Protein AF-A0A9N7Q1D2-F1 (afdb_monomer_lite)

Sequence (74 aa):
METTDDEIREFLIRYGFPAFDEIERLPGDGSRPAVAVHFNAVEGAALRMLQPRINHLFWKKRQVDAMVLNERFE

Secondary structure (DSSP, 8-state):
-PPPHHHHHHHHHHTT----SEEEEE---SSS-EEEEE-SSS-HHHHHHHGGGTTTEEETTEEE----------

Structure (mmCIF, N/CA/C/O backbone):
data_AF-A0A9N7Q1D2-F1
#
_entry.id   AF-A0A9N7Q1D2-F1
#
loop_
_atom_site.group_PDB
_atom_site.id
_atom_site.type_symbol
_atom_site.label_atom_id
_atom_site.label_alt_id
_atom_site.label_comp_id
_atom_site.label_asym_id
_atom_site.label_entity_id
_atom_site.label_seq_id
_atom_site.pdbx_PDB_ins_code
_atom_site.Cartn_x
_atom_site.Cartn_y
_atom_site.Cartn_z
_atom_site.occupancy
_atom_site.B_iso_or_equiv
_atom_site.auth_seq_id
_atom_site.auth_comp_id
_atom_site.auth_asym_id
_atom_site.auth_atom_id
_atom_site.pdbx_PDB_model_num
ATOM 1 N N . MET A 1 1 ? -5.811 0.987 18.107 1.00 58.34 1 MET A N 1
ATOM 2 C CA . MET A 1 1 ? -4.946 -0.161 17.778 1.00 58.34 1 MET A CA 1
ATOM 3 C C . MET A 1 1 ? -4.081 0.244 16.614 1.00 58.34 1 MET A C 1
ATOM 5 O O . MET A 1 1 ? -4.610 0.715 15.612 1.00 58.34 1 MET A O 1
ATOM 9 N N . GLU A 1 2 ? -2.775 0.164 16.810 1.00 78.31 2 GLU A N 1
ATOM 10 C CA . GLU A 1 2 ? -1.790 0.390 15.762 1.00 78.31 2 GLU A CA 1
ATOM 11 C C . GLU A 1 2 ? -1.775 -0.820 14.821 1.00 78.31 2 GLU A C 1
ATOM 13 O O . GLU A 1 2 ? -2.010 -1.947 15.254 1.00 78.31 2 GLU A O 1
ATOM 18 N N . THR A 1 3 ? -1.580 -0.585 13.526 1.00 88.06 3 THR A N 1
ATOM 19 C CA . THR A 1 3 ? -1.411 -1.669 12.555 1.00 88.06 3 THR A CA 1
ATOM 20 C C . THR A 1 3 ? -0.005 -2.235 12.707 1.00 88.06 3 THR A C 1
ATOM 22 O O . THR A 1 3 ? 0.951 -1.462 12.687 1.00 88.06 3 THR A O 1
ATOM 25 N N . THR A 1 4 ? 0.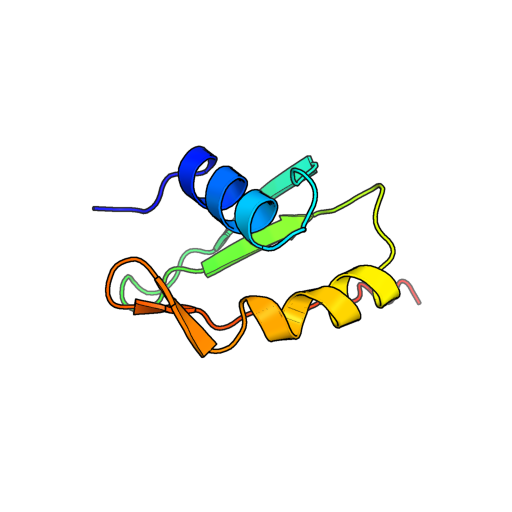124 -3.551 12.851 1.00 91.81 4 THR A N 1
ATOM 26 C CA . THR A 1 4 ? 1.420 -4.245 12.969 1.00 91.81 4 THR A CA 1
ATOM 27 C C . THR A 1 4 ? 2.090 -4.454 11.607 1.00 91.81 4 THR A C 1
ATOM 29 O O . THR A 1 4 ? 1.436 -4.362 10.568 1.00 91.81 4 THR A O 1
ATOM 32 N N . ASP A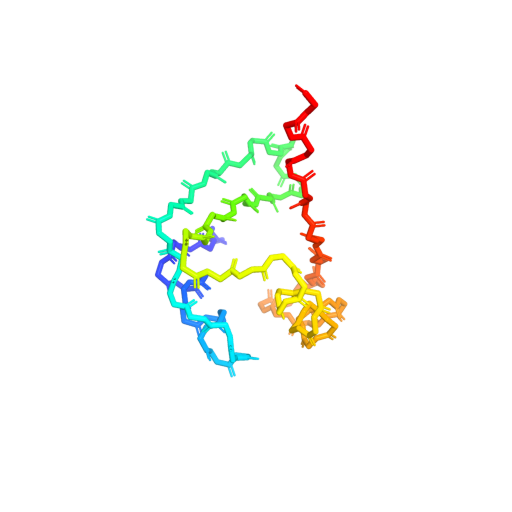 1 5 ? 3.395 -4.739 11.603 1.00 93.25 5 ASP A N 1
ATOM 33 C CA . ASP A 1 5 ? 4.152 -4.994 10.366 1.00 93.25 5 ASP A CA 1
ATOM 34 C C . ASP A 1 5 ? 3.644 -6.247 9.635 1.00 93.25 5 ASP A C 1
ATOM 36 O O . ASP A 1 5 ? 3.570 -6.266 8.406 1.00 93.25 5 ASP A O 1
ATOM 40 N N . ASP A 1 6 ? 3.214 -7.266 10.382 1.00 94.00 6 ASP A N 1
ATOM 41 C CA . ASP A 1 6 ? 2.653 -8.496 9.818 1.00 94.00 6 ASP A CA 1
ATOM 42 C C . ASP A 1 6 ? 1.321 -8.240 9.108 1.00 94.00 6 ASP A C 1
ATOM 44 O O . ASP A 1 6 ? 1.110 -8.708 7.992 1.00 94.00 6 ASP A O 1
ATOM 48 N N . GLU A 1 7 ? 0.453 -7.411 9.690 1.00 94.38 7 GLU A N 1
ATOM 49 C CA . GLU A 1 7 ? -0.806 -7.023 9.050 1.00 94.38 7 GLU A CA 1
ATOM 50 C C . GLU A 1 7 ? -0.582 -6.192 7.780 1.00 94.38 7 GLU A C 1
ATOM 52 O O . GLU A 1 7 ? -1.352 -6.311 6.825 1.00 94.38 7 GLU A O 1
ATOM 57 N N . ILE A 1 8 ? 0.462 -5.354 7.750 1.00 94.06 8 ILE A N 1
ATOM 58 C CA . ILE A 1 8 ? 0.867 -4.615 6.544 1.00 94.06 8 ILE A CA 1
ATOM 59 C C . ILE A 1 8 ? 1.354 -5.598 5.477 1.00 94.06 8 ILE A C 1
ATOM 61 O O . ILE A 1 8 ? 0.960 -5.488 4.315 1.00 94.06 8 ILE A O 1
ATOM 65 N N . ARG A 1 9 ? 2.155 -6.597 5.865 1.00 95.25 9 ARG A N 1
ATOM 66 C CA . ARG A 1 9 ? 2.648 -7.635 4.953 1.00 95.25 9 ARG A CA 1
ATOM 67 C C . ARG A 1 9 ? 1.501 -8.441 4.348 1.00 95.25 9 ARG A C 1
ATOM 69 O O . ARG A 1 9 ? 1.428 -8.579 3.129 1.00 95.25 9 ARG A O 1
ATOM 76 N N . GLU A 1 10 ? 0.580 -8.928 5.174 1.00 96.00 10 GLU A N 1
ATOM 77 C CA . GLU A 1 10 ? -0.597 -9.673 4.717 1.00 96.00 10 GLU A CA 1
ATOM 78 C C . GLU A 1 10 ? -1.489 -8.839 3.795 1.00 96.00 10 GLU A C 1
ATOM 80 O O . GLU A 1 10 ? -1.996 -9.344 2.790 1.00 96.00 10 GLU A O 1
ATOM 85 N N . PHE A 1 11 ? -1.674 -7.558 4.121 1.00 95.12 11 PHE A N 1
ATOM 86 C CA . PHE A 1 11 ? -2.416 -6.625 3.285 1.00 95.12 11 PHE A CA 1
ATOM 87 C C . PHE A 1 11 ? -1.784 -6.503 1.895 1.00 95.12 11 PHE A C 1
ATOM 89 O O . PHE A 1 11 ? -2.470 -6.704 0.896 1.00 95.12 11 PHE A O 1
ATOM 96 N N . LEU A 1 12 ? -0.481 -6.240 1.818 1.00 95.31 12 LEU A N 1
ATOM 97 C CA . LEU A 1 12 ? 0.235 -6.096 0.550 1.00 95.31 12 LEU A CA 1
ATOM 98 C C . LEU A 1 12 ? 0.177 -7.386 -0.286 1.00 95.31 12 LEU A C 1
ATOM 100 O O . LEU A 1 12 ? -0.198 -7.336 -1.463 1.00 95.31 12 LEU A O 1
ATOM 104 N N . ILE A 1 13 ? 0.422 -8.544 0.338 1.00 95.56 13 ILE A N 1
ATOM 105 C CA . ILE A 1 13 ? 0.336 -9.858 -0.320 1.00 95.56 13 ILE A CA 1
ATOM 106 C C . ILE A 1 13 ? -1.062 -10.109 -0.886 1.00 95.56 13 ILE A C 1
ATOM 108 O O . ILE A 1 13 ? -1.203 -10.535 -2.033 1.00 95.56 13 ILE A O 1
ATOM 112 N N . ARG A 1 14 ? -2.115 -9.778 -0.129 1.00 95.62 14 ARG A N 1
ATOM 113 C CA . ARG A 1 14 ? -3.507 -9.933 -0.575 1.00 95.62 14 ARG A CA 1
ATOM 114 C C . ARG A 1 14 ? -3.812 -9.164 -1.864 1.00 95.62 14 ARG A C 1
ATOM 116 O O . ARG A 1 14 ? -4.637 -9.623 -2.649 1.00 95.62 14 ARG A O 1
ATOM 123 N N . TYR A 1 15 ? -3.160 -8.025 -2.092 1.00 94.62 15 TYR A N 1
ATOM 124 C CA . TYR A 1 15 ? -3.363 -7.202 -3.291 1.00 94.62 15 TYR A CA 1
ATOM 125 C C . TYR A 1 15 ? -2.346 -7.468 -4.416 1.00 94.62 15 TYR A C 1
ATOM 127 O O . TYR A 1 15 ? -2.412 -6.841 -5.481 1.00 94.62 15 TYR A O 1
ATOM 135 N N . GLY A 1 16 ? -1.473 -8.464 -4.236 1.00 92.88 16 GLY A N 1
ATOM 136 C CA . GLY A 1 16 ? -0.553 -8.961 -5.259 1.00 92.88 16 GLY A CA 1
ATOM 137 C C . GLY A 1 16 ? 0.848 -8.357 -5.211 1.00 92.88 16 GLY A C 1
ATOM 138 O O . GLY A 1 16 ? 1.613 -8.559 -6.150 1.00 92.88 16 GLY A O 1
ATOM 139 N N . PHE A 1 17 ? 1.188 -7.629 -4.147 1.00 94.38 17 PHE A N 1
ATOM 140 C CA . PHE A 1 17 ? 2.576 -7.275 -3.866 1.00 94.38 17 PHE A CA 1
ATOM 141 C C . PHE A 1 17 ? 3.300 -8.489 -3.262 1.00 94.38 17 PHE A C 1
ATOM 143 O O . PHE A 1 17 ? 2.666 -9.316 -2.608 1.00 94.38 17 PHE A O 1
ATOM 150 N N . PRO A 1 18 ? 4.619 -8.624 -3.442 1.00 92.62 18 PRO A N 1
ATOM 151 C CA . PRO A 1 18 ? 5.389 -9.586 -2.663 1.00 92.62 18 PRO A CA 1
ATOM 152 C C . PRO A 1 18 ? 5.536 -9.118 -1.206 1.00 92.62 18 PRO A C 1
ATOM 154 O O . PRO A 1 18 ? 5.090 -8.031 -0.831 1.00 92.62 18 PRO A O 1
ATOM 157 N N . ALA A 1 19 ? 6.171 -9.940 -0.369 1.00 92.31 19 ALA A N 1
ATOM 158 C CA . ALA A 1 19 ? 6.634 -9.471 0.932 1.00 92.31 19 ALA A CA 1
ATOM 159 C C . ALA A 1 19 ? 7.687 -8.367 0.732 1.00 92.31 19 ALA A C 1
ATOM 161 O O . ALA A 1 19 ? 8.547 -8.493 -0.138 1.00 92.31 19 ALA A O 1
ATOM 162 N N . PHE A 1 20 ? 7.593 -7.294 1.516 1.00 93.25 20 PHE A N 1
ATOM 163 C CA . PHE A 1 20 ? 8.622 -6.257 1.552 1.00 93.25 20 PHE A CA 1
ATOM 164 C C . PHE A 1 20 ? 9.883 -6.781 2.246 1.00 93.25 20 PHE A C 1
ATOM 166 O O . PHE A 1 20 ? 9.792 -7.634 3.135 1.00 93.25 20 PHE A O 1
ATOM 173 N N . ASP A 1 21 ? 11.033 -6.236 1.862 1.00 92.94 21 ASP A N 1
ATOM 174 C CA . ASP A 1 21 ? 12.330 -6.574 2.449 1.00 92.94 21 ASP A CA 1
ATOM 175 C C . ASP A 1 21 ? 12.578 -5.770 3.730 1.00 92.94 21 ASP A C 1
ATOM 177 O O . ASP A 1 21 ? 13.015 -6.313 4.744 1.00 92.94 21 ASP A O 1
ATOM 181 N N . GLU A 1 22 ? 12.222 -4.483 3.707 1.00 93.88 22 GLU A N 1
ATOM 182 C CA . GLU A 1 22 ? 12.407 -3.557 4.826 1.00 93.88 22 GLU A CA 1
ATOM 183 C C . GLU A 1 22 ? 11.167 -2.681 5.025 1.00 93.88 22 GLU A C 1
ATOM 185 O O . GLU A 1 22 ? 10.430 -2.393 4.077 1.00 93.88 22 GLU A O 1
ATOM 190 N N . ILE A 1 23 ? 10.936 -2.254 6.269 1.00 93.62 23 ILE A N 1
ATOM 191 C CA . ILE A 1 23 ? 9.846 -1.352 6.646 1.00 93.62 23 ILE A CA 1
ATOM 192 C C . ILE A 1 23 ? 10.350 -0.280 7.607 1.00 93.62 23 ILE A C 1
ATOM 194 O O . ILE A 1 23 ? 11.016 -0.571 8.598 1.00 93.62 23 ILE A O 1
ATOM 198 N N . GLU A 1 24 ? 9.979 0.963 7.330 1.00 92.06 24 GLU A N 1
ATOM 199 C CA . GLU A 1 24 ? 10.229 2.112 8.186 1.00 92.06 24 GLU A CA 1
ATOM 200 C C . GLU A 1 24 ? 8.894 2.737 8.597 1.00 92.06 24 GLU A C 1
ATOM 202 O O . GLU A 1 24 ? 8.055 3.090 7.762 1.00 92.06 24 GLU A O 1
ATOM 207 N N . ARG A 1 25 ? 8.681 2.880 9.908 1.00 89.25 25 ARG A N 1
ATOM 208 C CA . ARG A 1 25 ? 7.517 3.586 10.450 1.00 89.25 25 ARG A CA 1
ATOM 209 C C . ARG A 1 25 ? 7.825 5.071 10.509 1.00 89.25 25 ARG A C 1
ATOM 211 O O . ARG A 1 25 ? 8.683 5.497 11.276 1.00 89.25 25 ARG A O 1
ATOM 218 N N . LEU A 1 26 ? 7.087 5.858 9.737 1.00 85.38 26 LEU A N 1
ATOM 219 C CA . LEU A 1 26 ? 7.238 7.303 9.735 1.00 85.38 26 LEU A CA 1
ATOM 220 C C . LEU A 1 26 ? 6.406 7.884 10.887 1.00 85.38 26 LEU A C 1
ATOM 222 O O . LEU A 1 26 ? 5.189 7.651 10.937 1.00 85.38 26 LEU A O 1
ATOM 226 N N . PRO A 1 27 ? 7.026 8.630 11.821 1.00 68.12 27 PRO A N 1
ATOM 227 C CA . PRO A 1 27 ? 6.312 9.253 12.924 1.00 68.12 27 PRO A CA 1
ATOM 228 C C . PRO A 1 27 ? 5.403 10.355 12.371 1.00 68.12 27 PRO A C 1
ATOM 230 O O . PRO A 1 27 ? 5.820 11.487 12.145 1.00 68.12 27 PRO A O 1
ATOM 233 N N . GLY A 1 28 ? 4.140 10.015 12.124 1.00 65.12 28 GLY A N 1
ATOM 234 C CA . GLY A 1 28 ? 3.093 11.012 11.937 1.00 65.12 28 GLY A CA 1
ATOM 235 C C . GLY A 1 28 ? 2.808 11.724 13.259 1.00 65.12 28 GLY A C 1
ATOM 236 O O . GLY A 1 28 ? 3.095 11.202 14.335 1.00 65.12 28 GLY A O 1
ATOM 237 N N . ASP A 1 29 ? 2.147 12.875 13.197 1.00 66.19 29 ASP A N 1
ATOM 238 C CA . ASP A 1 29 ? 1.612 13.635 14.343 1.00 66.19 29 ASP A CA 1
ATOM 239 C C . ASP A 1 29 ? 0.526 12.886 15.165 1.00 66.19 29 ASP A C 1
ATOM 241 O O . ASP A 1 29 ? -0.279 13.490 15.873 1.00 66.19 29 ASP A O 1
ATOM 245 N N . GLY A 1 30 ? 0.459 11.557 15.047 1.00 61.53 30 GLY A N 1
ATOM 246 C CA . GLY A 1 30 ? -0.565 10.683 15.610 1.00 61.53 30 GLY A CA 1
ATOM 247 C C . GLY A 1 30 ? -1.860 10.629 14.794 1.00 61.53 30 GLY A C 1
ATOM 248 O O . GLY A 1 30 ? -2.611 9.661 14.922 1.00 61.53 30 GLY A O 1
ATOM 249 N N . SER A 1 31 ? -2.121 11.610 13.920 1.00 69.00 31 SER A N 1
ATOM 250 C CA . SER A 1 31 ? -3.363 11.686 13.140 1.00 69.00 31 SER A CA 1
ATOM 251 C C . SER A 1 31 ? -3.301 10.882 11.838 1.00 69.00 31 SER A C 1
ATOM 253 O O . SER A 1 31 ? -4.311 10.322 11.403 1.00 69.00 31 SER A O 1
ATOM 255 N N . ARG A 1 32 ? -2.109 10.777 11.236 1.00 70.69 32 ARG A N 1
ATOM 256 C CA . ARG A 1 32 ? -1.870 10.075 9.966 1.00 70.69 32 ARG A CA 1
ATOM 257 C C . ARG A 1 32 ? -0.595 9.230 10.040 1.00 70.69 32 ARG A C 1
ATOM 259 O O . ARG A 1 32 ? 0.465 9.697 9.632 1.00 70.69 32 ARG A O 1
ATOM 266 N N . PRO A 1 33 ? -0.664 8.006 10.590 1.00 84.62 33 PRO A N 1
ATOM 267 C CA . PRO A 1 33 ? 0.480 7.102 10.571 1.00 84.62 33 PRO A CA 1
ATOM 268 C C . PRO A 1 33 ? 0.799 6.693 9.130 1.00 84.62 33 PRO A C 1
ATOM 270 O O . PRO A 1 33 ? -0.114 6.376 8.364 1.00 84.62 33 PRO A O 1
ATOM 273 N N . ALA A 1 34 ? 2.083 6.672 8.786 1.00 88.81 34 ALA A N 1
ATOM 274 C CA . ALA A 1 34 ? 2.574 6.239 7.486 1.00 88.81 34 ALA A CA 1
ATOM 275 C C . ALA A 1 34 ? 3.715 5.233 7.662 1.00 88.81 34 ALA A C 1
ATOM 277 O O . ALA A 1 34 ? 4.418 5.233 8.673 1.00 88.81 34 ALA A O 1
ATOM 278 N N . VAL A 1 35 ? 3.884 4.370 6.666 1.00 92.12 35 VAL A N 1
ATOM 279 C CA . VAL A 1 35 ? 4.997 3.424 6.590 1.00 92.12 35 VAL A CA 1
ATOM 280 C C . VAL A 1 35 ? 5.629 3.523 5.211 1.00 92.12 35 VAL A C 1
ATOM 282 O O . VAL A 1 35 ? 4.914 3.639 4.214 1.00 92.12 35 VAL A O 1
ATOM 285 N N . ALA A 1 36 ? 6.953 3.481 5.161 1.00 92.81 36 ALA A N 1
ATOM 286 C CA . ALA A 1 36 ? 7.705 3.258 3.937 1.00 92.81 36 ALA A CA 1
ATOM 287 C C . ALA A 1 36 ? 8.127 1.788 3.902 1.00 92.81 36 ALA A C 1
ATOM 289 O O . ALA A 1 36 ? 8.565 1.242 4.911 1.00 92.81 36 ALA A O 1
ATOM 290 N N . VAL A 1 37 ? 7.956 1.135 2.756 1.00 93.94 37 VAL A N 1
ATOM 291 C CA . VAL A 1 37 ? 8.385 -0.251 2.543 1.00 93.94 37 VAL A CA 1
ATOM 292 C C . VAL A 1 37 ? 9.308 -0.308 1.338 1.00 93.94 37 VAL A C 1
ATOM 294 O O . VAL A 1 37 ? 9.035 0.335 0.322 1.00 93.94 37 VAL A O 1
ATOM 297 N N . HIS A 1 38 ? 10.374 -1.092 1.450 1.00 93.31 38 HIS A N 1
ATOM 298 C CA . HIS A 1 38 ? 11.348 -1.280 0.381 1.00 93.31 38 HIS A CA 1
ATOM 299 C C . HIS A 1 38 ? 11.203 -2.666 -0.244 1.00 93.31 38 HIS A C 1
ATOM 301 O O . HIS A 1 38 ? 10.953 -3.661 0.442 1.00 93.31 38 HIS A O 1
ATOM 307 N N . PHE A 1 39 ? 11.353 -2.702 -1.567 1.00 91.94 39 PHE A N 1
ATOM 308 C CA . PHE A 1 39 ? 11.334 -3.915 -2.372 1.00 91.94 39 PHE A CA 1
ATOM 309 C C . PHE A 1 39 ? 12.617 -3.971 -3.201 1.00 91.94 39 PHE A C 1
ATOM 311 O O . PHE A 1 39 ? 12.765 -3.235 -4.173 1.00 91.94 39 PHE A O 1
ATOM 318 N N . ASN A 1 40 ? 13.526 -4.868 -2.841 1.00 89.12 40 ASN A N 1
ATOM 319 C CA . ASN A 1 40 ? 14.815 -5.050 -3.504 1.00 89.12 40 ASN A CA 1
ATOM 320 C C . ASN A 1 40 ? 14.681 -5.872 -4.793 1.00 89.12 40 ASN A C 1
ATOM 322 O O . ASN A 1 40 ? 15.454 -5.703 -5.732 1.00 89.12 40 ASN A O 1
ATOM 326 N N . ALA A 1 41 ? 13.687 -6.762 -4.849 1.00 85.94 41 ALA A N 1
ATOM 327 C CA . ALA A 1 41 ? 13.455 -7.667 -5.977 1.00 85.94 41 ALA A CA 1
ATOM 328 C C . ALA A 1 41 ? 12.363 -7.189 -6.955 1.00 85.94 41 ALA A C 1
ATOM 330 O O . ALA A 1 41 ? 12.034 -7.908 -7.899 1.00 85.94 41 ALA A O 1
ATOM 331 N N . VAL A 1 42 ? 11.765 -6.011 -6.732 1.00 87.88 42 VAL A N 1
ATOM 332 C CA . VAL A 1 42 ? 10.654 -5.503 -7.550 1.00 87.88 42 VAL A CA 1
ATOM 333 C C . VAL A 1 42 ? 11.009 -4.156 -8.145 1.00 87.88 42 VAL A C 1
ATOM 335 O O . VAL A 1 42 ? 11.269 -3.190 -7.437 1.00 87.88 42 VAL A O 1
ATOM 338 N N . GLU A 1 43 ? 10.940 -4.066 -9.467 1.00 87.75 43 GLU A N 1
ATOM 339 C CA . GLU A 1 43 ? 11.153 -2.800 -10.153 1.00 87.75 43 GLU A CA 1
ATOM 340 C C . GLU A 1 43 ? 10.032 -1.796 -9.851 1.00 87.75 43 GLU A C 1
ATOM 342 O O . GLU A 1 43 ? 8.843 -2.135 -9.819 1.00 87.75 43 GLU A O 1
ATOM 347 N N . GLY A 1 44 ? 10.388 -0.513 -9.745 1.00 88.56 44 GLY A N 1
ATOM 348 C CA . GLY A 1 44 ? 9.415 0.561 -9.518 1.00 88.56 44 GLY A CA 1
ATOM 349 C C . GLY A 1 44 ? 8.308 0.626 -10.581 1.00 88.56 44 GLY A C 1
ATOM 350 O O . GLY A 1 44 ? 7.186 1.033 -10.284 1.00 88.56 44 GLY A O 1
ATOM 351 N N . ALA A 1 45 ? 8.571 0.186 -11.818 1.00 89.38 45 ALA A N 1
ATOM 352 C CA . ALA A 1 45 ? 7.543 0.066 -12.854 1.00 89.38 45 ALA A CA 1
ATOM 353 C C . ALA A 1 45 ? 6.458 -0.963 -12.484 1.00 89.38 45 ALA A C 1
ATOM 355 O O . ALA A 1 45 ? 5.270 -0.660 -12.596 1.00 89.38 45 ALA A O 1
ATOM 356 N N . ALA A 1 46 ? 6.849 -2.133 -11.972 1.00 91.25 46 ALA A N 1
ATOM 357 C CA . ALA A 1 46 ? 5.916 -3.159 -11.514 1.00 91.25 46 ALA A CA 1
ATOM 358 C C . ALA A 1 46 ? 5.125 -2.691 -10.280 1.00 91.25 46 ALA A C 1
ATOM 360 O O . ALA A 1 46 ? 3.906 -2.863 -10.229 1.00 91.25 46 ALA A O 1
ATOM 361 N N . LEU A 1 47 ? 5.776 -2.005 -9.331 1.00 92.56 47 LEU A N 1
ATOM 362 C CA . LEU A 1 47 ? 5.087 -1.414 -8.177 1.00 92.56 47 LEU A CA 1
ATOM 363 C C . LEU A 1 47 ? 4.026 -0.390 -8.601 1.00 92.56 47 LEU A C 1
ATOM 365 O O . LEU A 1 47 ? 2.928 -0.385 -8.048 1.00 92.56 47 LEU A O 1
ATOM 369 N N . ARG A 1 48 ? 4.297 0.436 -9.620 1.00 92.75 48 ARG A N 1
ATOM 370 C CA . ARG A 1 48 ? 3.304 1.386 -10.160 1.00 92.75 48 ARG A CA 1
ATOM 371 C C . ARG A 1 48 ? 2.099 0.707 -10.798 1.00 92.75 48 ARG A C 1
ATOM 373 O O . ARG A 1 48 ? 1.017 1.281 -10.771 1.00 92.75 48 ARG A O 1
ATOM 380 N N . MET A 1 49 ? 2.254 -0.495 -11.350 1.00 93.50 49 MET A N 1
ATOM 381 C CA . MET A 1 49 ? 1.116 -1.268 -11.862 1.00 93.50 49 MET A CA 1
ATOM 382 C C . MET A 1 49 ? 0.239 -1.825 -10.732 1.00 93.50 49 MET A C 1
ATOM 384 O O . MET A 1 49 ? -0.965 -2.007 -10.918 1.00 93.50 49 MET A O 1
ATOM 388 N N . LEU A 1 50 ? 0.827 -2.095 -9.563 1.00 93.62 50 LEU A N 1
ATOM 389 C CA . LEU A 1 50 ? 0.124 -2.619 -8.390 1.00 93.62 50 LEU A CA 1
ATOM 390 C C . LEU A 1 50 ? -0.464 -1.514 -7.498 1.00 93.62 50 LEU A C 1
ATOM 392 O O . LEU A 1 50 ? -1.515 -1.723 -6.896 1.00 93.62 50 LEU A O 1
ATOM 396 N N . GLN A 1 51 ? 0.165 -0.336 -7.437 1.00 95.38 51 GLN A N 1
ATOM 397 C CA . GLN A 1 51 ? -0.242 0.792 -6.587 1.00 95.38 51 GLN A CA 1
ATOM 398 C C . GLN A 1 51 ? -1.738 1.152 -6.685 1.00 95.38 51 GLN A C 1
ATOM 400 O O . GLN A 1 51 ? -2.356 1.303 -5.627 1.00 95.38 51 GLN A O 1
ATOM 405 N N . PRO A 1 52 ? -2.377 1.194 -7.874 1.00 95.81 52 PRO A N 1
ATOM 406 C CA . PRO A 1 52 ? -3.794 1.542 -7.979 1.00 95.81 52 PRO A CA 1
ATOM 407 C C . PRO A 1 52 ? -4.736 0.559 -7.274 1.00 95.81 52 PRO A C 1
ATOM 409 O O . PRO A 1 52 ? -5.882 0.902 -7.012 1.00 95.81 52 PRO A O 1
ATOM 412 N N . ARG A 1 53 ? -4.278 -0.662 -6.959 1.00 95.19 53 ARG A N 1
ATOM 413 C CA . ARG A 1 53 ? -5.090 -1.694 -6.289 1.00 95.19 53 ARG A CA 1
ATOM 414 C C . ARG A 1 53 ? -5.319 -1.412 -4.809 1.00 95.19 53 ARG A C 1
ATOM 416 O O . ARG A 1 53 ? -6.310 -1.871 -4.251 1.00 95.19 53 ARG A O 1
ATOM 423 N N . ILE A 1 54 ? -4.381 -0.708 -4.181 1.00 95.25 54 ILE A N 1
ATOM 424 C CA . ILE A 1 54 ? -4.430 -0.362 -2.756 1.00 95.25 54 ILE A CA 1
ATOM 425 C C . ILE A 1 54 ? -4.660 1.131 -2.534 1.00 95.25 54 ILE A C 1
ATOM 427 O O . ILE A 1 54 ? -5.085 1.525 -1.451 1.00 95.25 54 ILE A O 1
ATOM 431 N N . ASN A 1 55 ? -4.394 1.963 -3.544 1.00 95.25 55 ASN A N 1
ATOM 432 C CA . ASN A 1 55 ? -4.604 3.396 -3.445 1.00 95.25 55 ASN A CA 1
ATOM 433 C C . ASN A 1 55 ? -6.099 3.733 -3.349 1.00 95.25 55 ASN A C 1
ATOM 435 O O . ASN A 1 55 ? -6.909 3.238 -4.129 1.00 95.25 55 ASN A O 1
ATOM 439 N N . HIS A 1 56 ? -6.452 4.586 -2.389 1.00 94.69 56 HIS A N 1
ATOM 440 C CA . HIS A 1 56 ? -7.818 4.964 -2.016 1.00 94.69 56 HIS A CA 1
ATOM 441 C C . HIS A 1 56 ? -8.729 3.801 -1.585 1.00 94.69 56 HIS A C 1
ATOM 443 O O . HIS A 1 56 ? -9.951 3.948 -1.513 1.00 94.69 56 HIS A O 1
ATOM 449 N N . LEU A 1 57 ? -8.155 2.647 -1.237 1.00 94.50 57 LEU A N 1
ATOM 450 C CA . LEU A 1 57 ? -8.902 1.523 -0.685 1.00 94.50 57 LEU A CA 1
ATOM 451 C C . LEU A 1 57 ? -9.233 1.773 0.794 1.00 94.50 57 LEU A C 1
ATOM 453 O O . LEU A 1 57 ? -8.392 2.221 1.571 1.00 94.50 57 LEU A O 1
ATOM 457 N N . PHE A 1 58 ? -10.439 1.400 1.221 1.00 93.25 58 PHE A N 1
ATOM 458 C CA . PHE A 1 58 ? -10.778 1.345 2.640 1.00 93.25 58 PHE A CA 1
ATOM 459 C C . PHE A 1 58 ? -10.264 0.060 3.297 1.00 93.25 58 PHE A C 1
ATOM 461 O O . PHE A 1 58 ? -10.728 -1.042 3.008 1.00 93.25 58 PHE A O 1
ATOM 468 N N . TRP A 1 59 ? -9.356 0.210 4.258 1.00 92.69 59 TRP A N 1
ATOM 469 C CA . TRP A 1 59 ? -8.846 -0.871 5.095 1.00 92.69 59 TRP A CA 1
ATOM 470 C C . TRP A 1 59 ? -8.863 -0.452 6.566 1.00 92.69 59 TRP A C 1
ATOM 472 O O . TRP A 1 59 ? -8.526 0.676 6.912 1.00 92.69 59 TRP A O 1
ATOM 482 N N . LYS A 1 60 ? -9.320 -1.340 7.459 1.00 90.19 60 LYS A N 1
ATOM 483 C CA . LYS A 1 60 ? -9.461 -1.056 8.905 1.00 90.19 60 LYS A CA 1
ATOM 484 C C . LYS A 1 60 ? -10.189 0.269 9.222 1.00 90.19 60 LYS A C 1
ATOM 486 O O . LYS A 1 60 ? -9.806 0.995 10.137 1.00 90.19 60 LYS A O 1
ATOM 491 N N . LYS A 1 61 ? -11.270 0.571 8.486 1.00 89.50 61 LYS A N 1
ATOM 492 C CA . LYS A 1 61 ? -12.071 1.813 8.610 1.00 89.50 61 LYS A CA 1
ATOM 493 C C . LYS A 1 61 ? -11.290 3.103 8.298 1.00 89.50 61 LYS A C 1
ATOM 495 O O . LYS A 1 61 ? -11.688 4.177 8.742 1.00 89.50 61 LYS A O 1
ATOM 500 N N . ARG A 1 62 ? -10.187 3.008 7.555 1.00 88.62 62 ARG A N 1
ATOM 501 C CA . ARG A 1 62 ? -9.374 4.139 7.096 1.00 88.62 62 ARG A CA 1
ATOM 502 C C . ARG A 1 62 ? -9.153 4.023 5.594 1.00 88.62 62 ARG A C 1
ATOM 504 O O . ARG A 1 62 ? -9.086 2.913 5.073 1.00 88.62 62 ARG A O 1
ATOM 511 N N . GLN A 1 63 ? -9.053 5.155 4.913 1.00 92.19 63 GLN A N 1
ATOM 512 C CA . GLN A 1 63 ? -8.606 5.175 3.528 1.00 92.19 63 GLN A CA 1
ATOM 513 C C . GLN A 1 63 ? -7.085 5.002 3.504 1.00 92.19 63 GLN A C 1
ATOM 515 O O . GLN A 1 63 ? -6.379 5.635 4.289 1.00 92.19 63 GLN A O 1
ATOM 520 N N . VAL A 1 64 ? -6.600 4.119 2.640 1.00 92.69 64 VAL A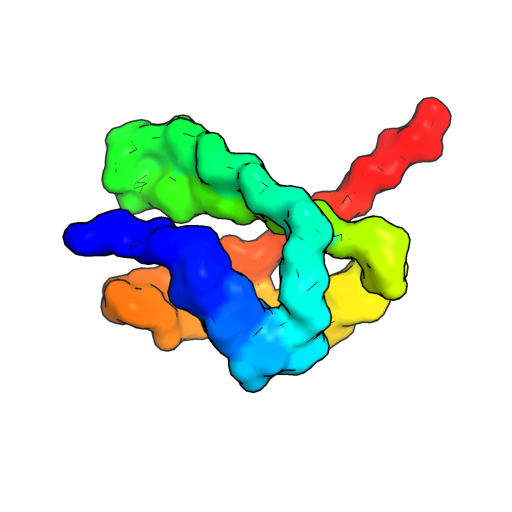 N 1
ATOM 521 C CA . VAL A 1 64 ? -5.176 3.925 2.373 1.00 92.69 64 VAL A CA 1
ATOM 522 C C . VAL A 1 64 ? -4.791 4.826 1.211 1.00 92.69 64 VAL A C 1
ATOM 524 O O . VAL A 1 64 ? -5.379 4.726 0.139 1.00 92.69 64 VAL A O 1
ATOM 527 N N . ASP A 1 65 ? -3.790 5.675 1.408 1.00 93.12 65 ASP A N 1
ATOM 528 C CA . ASP A 1 65 ? -3.148 6.413 0.325 1.00 93.12 65 ASP A CA 1
ATOM 529 C C . ASP A 1 65 ? -1.787 5.760 0.065 1.00 93.12 65 ASP A C 1
ATOM 531 O O . ASP A 1 65 ? -0.979 5.595 0.980 1.00 93.12 65 ASP A O 1
ATOM 535 N N . ALA A 1 66 ? -1.558 5.326 -1.172 1.00 94.38 66 ALA A N 1
ATOM 536 C CA . ALA A 1 66 ? -0.349 4.608 -1.560 1.00 94.38 66 ALA A CA 1
ATOM 537 C C . ALA A 1 66 ? 0.411 5.408 -2.614 1.00 94.38 66 ALA A C 1
ATOM 539 O O . ALA A 1 66 ? -0.179 5.902 -3.571 1.00 94.38 66 ALA A O 1
ATOM 540 N N . MET A 1 67 ? 1.731 5.502 -2.487 1.00 93.38 67 MET A N 1
ATOM 541 C CA . MET A 1 67 ? 2.585 6.201 -3.444 1.00 93.38 67 MET A CA 1
ATOM 542 C C . MET A 1 67 ? 3.852 5.384 -3.685 1.00 93.38 67 MET A C 1
ATOM 544 O O . MET A 1 67 ? 4.431 4.853 -2.743 1.00 93.38 67 MET A O 1
ATOM 548 N N . VAL A 1 68 ? 4.277 5.283 -4.946 1.00 91.94 68 VAL A N 1
ATOM 549 C CA . VAL A 1 68 ? 5.557 4.660 -5.307 1.00 91.94 68 VAL A CA 1
ATOM 550 C C . VAL A 1 68 ? 6.598 5.761 -5.418 1.00 91.94 68 VAL A C 1
ATOM 552 O O . VAL A 1 68 ? 6.530 6.593 -6.326 1.00 9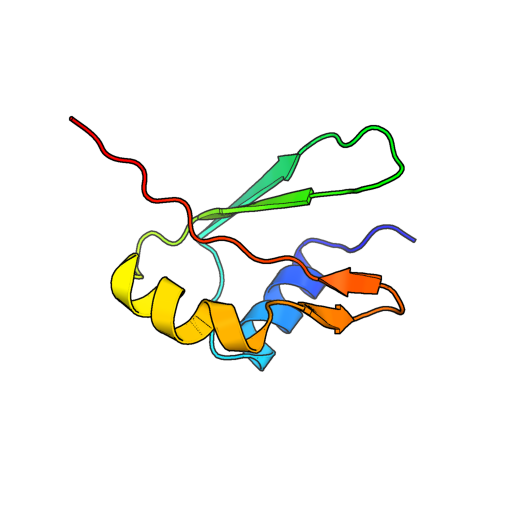1.94 68 VAL A O 1
ATOM 555 N N . LEU A 1 69 ? 7.545 5.763 -4.486 1.00 87.69 69 LEU A N 1
ATOM 556 C CA . LEU A 1 69 ? 8.724 6.611 -4.551 1.00 87.69 69 LEU A CA 1
ATOM 557 C C . LEU A 1 69 ? 9.756 5.931 -5.453 1.00 87.69 69 LEU A C 1
ATOM 559 O O . LEU A 1 69 ? 10.042 4.7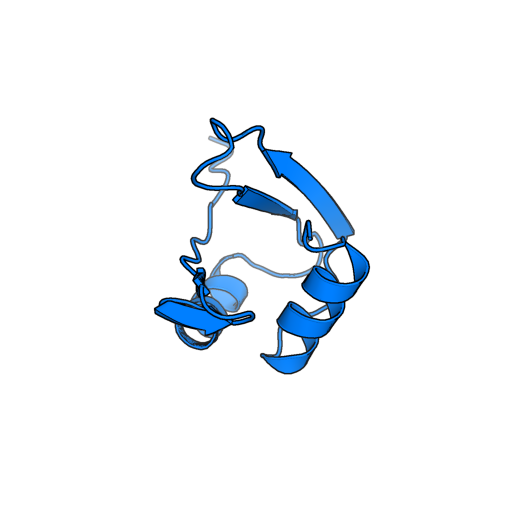49 -5.295 1.00 87.69 69 LEU A O 1
ATOM 563 N N . ASN A 1 70 ? 10.298 6.674 -6.412 1.00 73.31 70 ASN A N 1
ATOM 564 C CA . ASN A 1 70 ? 11.518 6.267 -7.091 1.00 73.31 70 ASN A CA 1
ATOM 565 C C . ASN A 1 70 ? 12.655 7.049 -6.455 1.00 73.31 70 ASN A C 1
ATOM 567 O O . ASN A 1 70 ? 12.708 8.268 -6.629 1.00 73.31 70 ASN A O 1
ATOM 571 N N . GLU A 1 71 ? 13.575 6.365 -5.788 1.00 63.16 71 GLU A N 1
ATOM 572 C CA . GLU A 1 71 ? 14.885 6.944 -5.525 1.00 63.16 71 GLU A CA 1
ATOM 573 C C . GLU A 1 71 ? 15.571 7.125 -6.883 1.00 63.16 71 GLU A C 1
ATOM 575 O O . GLU A 1 71 ? 16.042 6.176 -7.511 1.00 63.16 71 GLU A O 1
ATOM 580 N N . ARG A 1 72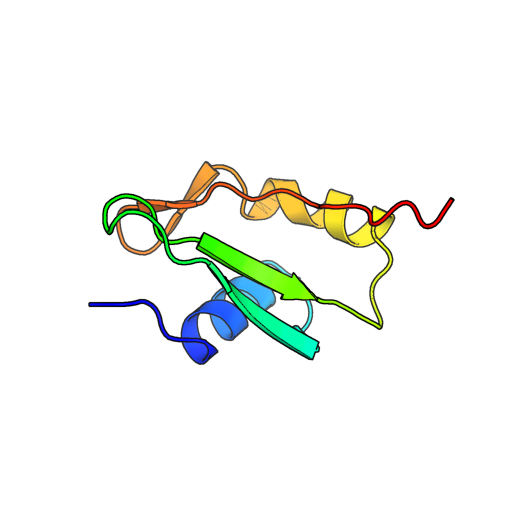 ? 15.532 8.347 -7.422 1.00 52.66 72 ARG A N 1
ATOM 581 C CA . ARG A 1 72 ? 16.468 8.727 -8.475 1.00 52.66 72 ARG A CA 1
ATOM 582 C C . ARG A 1 72 ? 17.819 8.866 -7.789 1.00 52.66 72 ARG A C 1
ATOM 584 O O . ARG A 1 72 ? 18.085 9.896 -7.182 1.00 52.66 72 ARG A O 1
ATOM 591 N N . PHE A 1 73 ? 18.639 7.829 -7.870 1.00 47.00 73 PHE A N 1
ATOM 592 C CA . PHE A 1 73 ? 20.078 8.020 -7.779 1.00 47.00 73 PHE A CA 1
ATOM 593 C C . PHE A 1 73 ? 20.492 8.726 -9.081 1.00 47.00 73 PHE A C 1
ATOM 595 O O . PHE A 1 73 ? 20.539 8.091 -10.135 1.00 47.00 73 PHE A O 1
ATOM 602 N N . GLU A 1 74 ? 20.627 10.055 -9.027 1.00 38.97 74 GLU A N 1
ATOM 603 C CA . GLU A 1 74 ? 21.425 10.823 -10.000 1.00 38.97 74 GLU A CA 1
ATOM 604 C C . GLU A 1 74 ? 22.917 10.668 -9.691 1.00 38.97 74 GLU A C 1
ATOM 606 O O . GLU A 1 74 ? 23.268 10.612 -8.488 1.00 38.97 74 GLU A O 1
#

Foldseek 3Di:
DDQDLVNVQVVCVVLPHHGFPDKDWDDDPVPDTDMDTHDPPDDLVRVVVSQVSQDQDDDPNDGDHDDRDDPPPD

pLDDT: mean 87.08, std 12.43, range [38.97, 96.0]

Radius of gyration: 12.44 Å; chains: 1; bounding box: 34×24×31 Å